Protein AF-A0A5U8SV93-F1 (afdb_monomer_lite)

Structure (mmCIF, N/CA/C/O backbone):
data_AF-A0A5U8SV93-F1
#
_entry.id   AF-A0A5U8SV93-F1
#
loop_
_atom_site.group_PDB
_atom_site.id
_atom_site.type_symbol
_atom_site.label_atom_id
_atom_site.label_alt_id
_atom_site.label_comp_id
_atom_site.label_asym_id
_atom_site.label_entity_id
_atom_site.label_seq_id
_atom_site.pdbx_PDB_ins_code
_atom_site.Cartn_x
_atom_site.Cartn_y
_atom_site.Cartn_z
_atom_site.occupancy
_atom_site.B_iso_or_equiv
_atom_site.auth_seq_id
_atom_site.auth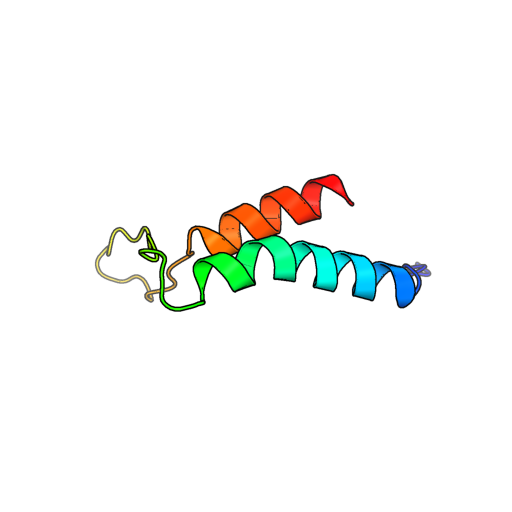_comp_id
_atom_site.auth_asym_id
_atom_site.auth_atom_id
_atom_site.pdbx_PDB_model_num
ATOM 1 N N . MET A 1 1 ? 28.518 -8.271 -2.773 1.00 46.66 1 MET A N 1
ATOM 2 C CA . MET A 1 1 ? 27.367 -8.893 -3.455 1.00 46.66 1 MET A CA 1
ATOM 3 C C . MET A 1 1 ? 26.695 -7.806 -4.268 1.00 46.66 1 MET A C 1
ATOM 5 O O . MET A 1 1 ? 26.234 -6.849 -3.664 1.00 46.66 1 MET A O 1
ATOM 9 N N . ASN A 1 2 ? 26.714 -7.890 -5.601 1.00 50.44 2 ASN A N 1
ATOM 10 C CA . ASN A 1 2 ? 25.985 -6.932 -6.434 1.00 50.44 2 ASN A CA 1
ATOM 11 C C . ASN A 1 2 ? 24.499 -7.272 -6.334 1.00 50.44 2 ASN A C 1
ATOM 13 O O . ASN A 1 2 ? 24.054 -8.260 -6.914 1.00 50.44 2 ASN A O 1
ATOM 17 N N . THR A 1 3 ? 23.746 -6.499 -5.558 1.00 66.75 3 THR A N 1
ATOM 18 C CA . THR A 1 3 ? 22.287 -6.588 -5.540 1.00 66.75 3 THR A CA 1
ATOM 19 C C . THR A 1 3 ? 21.773 -6.008 -6.846 1.00 66.75 3 THR A C 1
ATOM 21 O O . THR A 1 3 ? 21.738 -4.794 -7.036 1.00 66.75 3 THR A O 1
ATOM 24 N N . HIS A 1 4 ? 21.424 -6.888 -7.781 1.00 80.50 4 HIS A N 1
ATOM 25 C CA . HIS A 1 4 ? 20.694 -6.486 -8.971 1.00 80.50 4 HIS A CA 1
ATOM 26 C C . HIS A 1 4 ? 19.276 -6.134 -8.521 1.00 80.50 4 HIS A C 1
ATOM 28 O O . HIS A 1 4 ? 18.492 -7.015 -8.171 1.00 80.50 4 HIS A O 1
ATOM 34 N N . HIS A 1 5 ? 18.975 -4.842 -8.432 1.00 82.75 5 HIS A N 1
ATOM 35 C CA . HIS A 1 5 ? 17.622 -4.403 -8.124 1.00 82.75 5 HIS A CA 1
ATOM 36 C C . HIS A 1 5 ? 16.711 -4.645 -9.337 1.00 82.75 5 HIS A C 1
ATOM 38 O O . HIS A 1 5 ? 17.191 -4.591 -10.478 1.00 82.75 5 HIS A O 1
ATOM 44 N N . PRO A 1 6 ? 15.415 -4.919 -9.105 1.00 87.88 6 PRO A N 1
ATOM 45 C CA . PRO A 1 6 ? 14.412 -4.851 -10.154 1.00 87.88 6 PRO A CA 1
ATOM 46 C C . PRO A 1 6 ? 14.411 -3.475 -10.824 1.00 87.88 6 PRO A C 1
ATOM 48 O O . PRO A 1 6 ? 14.799 -2.472 -10.220 1.00 87.88 6 PRO A O 1
ATOM 51 N N . ASP A 1 7 ? 13.949 -3.432 -12.069 1.00 92.75 7 ASP A N 1
ATOM 52 C CA . ASP A 1 7 ? 13.765 -2.174 -12.786 1.00 92.75 7 ASP A CA 1
ATOM 53 C C . ASP A 1 7 ? 12.712 -1.282 -12.100 1.00 92.75 7 ASP A C 1
ATOM 55 O O . ASP A 1 7 ? 11.776 -1.769 -11.459 1.00 92.75 7 ASP A O 1
ATOM 59 N N . ILE A 1 8 ? 12.820 0.036 -12.280 1.00 95.50 8 ILE A N 1
ATOM 60 C CA . ILE A 1 8 ? 11.865 1.012 -11.745 1.00 95.50 8 ILE A CA 1
ATOM 61 C C . ILE A 1 8 ? 10.432 0.735 -12.209 1.00 95.50 8 ILE A C 1
ATOM 63 O O . ILE A 1 8 ? 9.482 0.936 -11.449 1.00 95.50 8 ILE A O 1
ATOM 67 N N . ALA A 1 9 ? 10.266 0.188 -13.416 1.00 96.19 9 ALA A N 1
ATOM 68 C CA . ALA A 1 9 ? 8.970 -0.241 -13.922 1.00 96.19 9 ALA A CA 1
ATOM 69 C C . ALA A 1 9 ? 8.301 -1.293 -13.019 1.00 96.19 9 ALA A C 1
ATOM 71 O O . ALA A 1 9 ? 7.082 -1.265 -12.853 1.00 96.19 9 ALA A O 1
ATOM 72 N N . PHE A 1 10 ? 9.074 -2.189 -12.397 1.00 95.56 10 PHE A N 1
ATOM 73 C CA . PHE A 1 10 ? 8.545 -3.178 -11.457 1.00 95.56 10 PHE A CA 1
ATOM 74 C C . PHE A 1 10 ? 8.068 -2.522 -10.157 1.00 95.56 10 PHE A C 1
ATOM 76 O O . PHE A 1 10 ? 6.981 -2.828 -9.672 1.00 95.56 10 PHE A O 1
ATOM 83 N N . PHE A 1 11 ? 8.810 -1.546 -9.629 1.00 95.75 11 PHE A N 1
ATOM 84 C CA . PHE A 1 11 ? 8.376 -0.805 -8.441 1.00 95.75 11 PHE A CA 1
ATOM 85 C C . PHE A 1 11 ? 7.097 0.001 -8.688 1.00 95.75 11 PHE A C 1
ATOM 87 O O . PHE A 1 11 ? 6.228 0.050 -7.818 1.00 95.75 11 PHE A O 1
ATOM 94 N N . HIS A 1 12 ? 6.922 0.565 -9.886 1.00 97.94 12 HIS A N 1
ATOM 95 C CA . HIS A 1 12 ? 5.654 1.187 -10.267 1.00 97.94 12 HIS A CA 1
ATOM 96 C C . HIS A 1 12 ? 4.497 0.180 -10.327 1.00 97.94 12 HIS A C 1
ATOM 98 O O . HIS A 1 12 ? 3.387 0.513 -9.916 1.00 97.94 12 HIS A O 1
ATOM 104 N N . GLN A 1 13 ? 4.736 -1.053 -10.785 1.00 97.50 13 GLN A N 1
ATOM 105 C CA . GLN A 1 13 ? 3.713 -2.106 -10.764 1.00 97.50 13 GLN A CA 1
ATOM 106 C C . GLN A 1 13 ? 3.309 -2.477 -9.334 1.00 97.50 13 GLN A C 1
ATOM 108 O O . GLN A 1 13 ? 2.114 -2.544 -9.049 1.00 97.50 13 GLN A O 1
ATOM 113 N N . LEU A 1 14 ? 4.277 -2.640 -8.427 1.00 97.31 14 LEU A N 1
ATOM 114 C CA . LEU A 1 14 ? 4.008 -2.87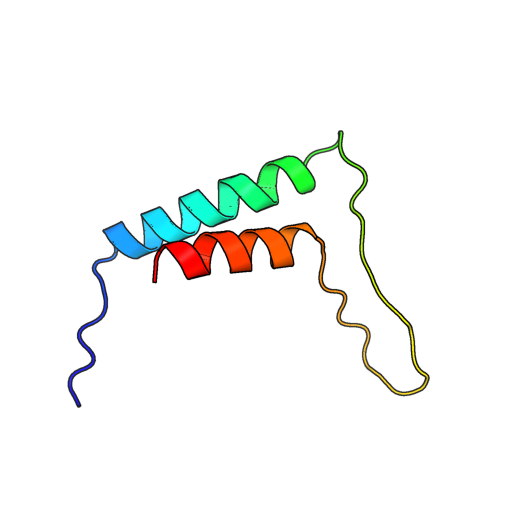3 -7.005 1.00 97.31 14 LEU A CA 1
ATOM 115 C C . LEU A 1 14 ? 3.200 -1.717 -6.393 1.00 97.31 14 LEU A C 1
ATOM 117 O O . LEU A 1 14 ? 2.179 -1.948 -5.751 1.00 97.31 14 LEU A O 1
ATOM 121 N N . ALA A 1 15 ? 3.597 -0.467 -6.648 1.00 97.50 15 ALA A N 1
ATOM 122 C CA . ALA A 1 15 ? 2.878 0.705 -6.148 1.00 97.50 15 ALA A CA 1
ATOM 123 C C . ALA A 1 15 ? 1.429 0.759 -6.663 1.00 97.50 15 ALA A C 1
ATOM 125 O O . ALA A 1 15 ? 0.503 1.007 -5.891 1.00 97.50 15 ALA A O 1
ATOM 126 N N . ASN A 1 16 ? 1.217 0.459 -7.947 1.00 98.12 16 ASN A N 1
ATOM 127 C CA . AS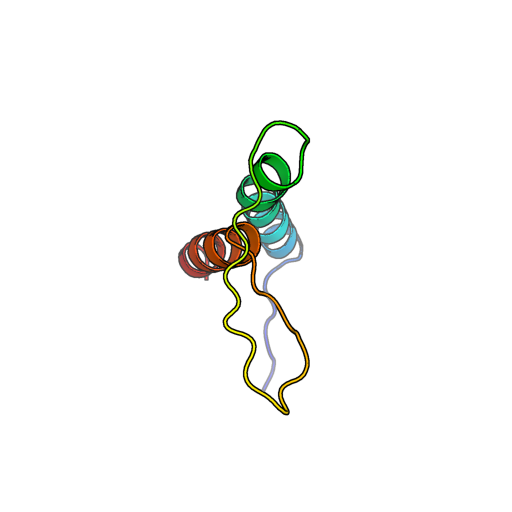N A 1 16 ? -0.120 0.386 -8.530 1.00 98.12 16 ASN A CA 1
ATOM 128 C C . ASN A 1 16 ? -0.957 -0.733 -7.894 1.00 98.12 16 ASN A C 1
ATOM 130 O O . ASN A 1 16 ? -2.137 -0.522 -7.618 1.00 98.12 16 ASN A O 1
ATOM 134 N N . ARG A 1 17 ? -0.363 -1.903 -7.624 1.00 97.94 17 ARG A N 1
ATOM 135 C CA . ARG A 1 17 ? -1.055 -3.013 -6.955 1.00 97.94 17 ARG A CA 1
ATOM 136 C C . ARG A 1 17 ? -1.458 -2.652 -5.526 1.00 97.94 17 ARG A C 1
ATOM 138 O O . ARG A 1 17 ? -2.604 -2.869 -5.152 1.00 97.94 17 ARG A O 1
ATOM 145 N N . ALA A 1 18 ? -0.566 -2.040 -4.752 1.00 97.06 18 ALA A N 1
ATOM 146 C CA . ALA A 1 18 ? -0.880 -1.579 -3.399 1.00 97.06 18 ALA A CA 1
ATOM 147 C C . ALA A 1 18 ? -1.979 -0.500 -3.393 1.00 97.06 18 ALA A C 1
ATOM 149 O O . ALA A 1 18 ? -2.856 -0.497 -2.526 1.00 97.06 18 ALA A O 1
ATOM 150 N N . ALA A 1 19 ? -1.977 0.400 -4.381 1.00 95.81 19 ALA A N 1
ATOM 151 C CA . ALA A 1 19 ? -3.009 1.423 -4.526 1.00 95.81 19 ALA A CA 1
ATOM 152 C C . ALA A 1 19 ? -4.404 0.820 -4.779 1.00 95.81 19 ALA A C 1
ATOM 154 O O . ALA A 1 19 ? -5.391 1.351 -4.271 1.00 95.81 19 ALA A O 1
ATOM 155 N N . GLN A 1 20 ? -4.494 -0.305 -5.501 1.00 95.25 20 GLN A N 1
ATOM 156 C CA . GLN A 1 20 ? -5.761 -1.018 -5.717 1.00 95.25 20 GLN A CA 1
ATOM 157 C C . GLN A 1 20 ? -6.373 -1.538 -4.410 1.00 95.25 20 GLN A C 1
ATOM 159 O O . GLN A 1 20 ? -7.594 -1.562 -4.296 1.00 95.25 20 GLN A O 1
ATOM 164 N N . GLU A 1 21 ? -5.554 -1.899 -3.418 1.00 93.88 21 GLU A N 1
ATOM 165 C CA . GLU A 1 21 ? -6.054 -2.370 -2.121 1.00 93.88 21 GLU A CA 1
ATOM 166 C C . GLU A 1 21 ? -6.324 -1.235 -1.131 1.00 93.88 21 GLU A C 1
ATOM 168 O O . GLU A 1 21 ? -7.324 -1.260 -0.405 1.00 93.88 21 GLU A O 1
ATOM 173 N N . THR A 1 22 ? -5.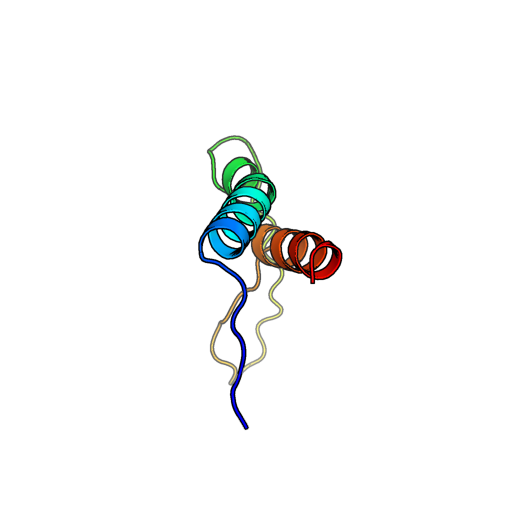458 -0.222 -1.111 1.00 92.81 22 THR A N 1
ATOM 174 C CA . THR A 1 22 ? -5.504 0.854 -0.112 1.00 92.81 22 THR A CA 1
ATOM 175 C C . THR A 1 22 ? -6.503 1.960 -0.455 1.00 92.81 22 THR A C 1
ATOM 177 O O . THR A 1 22 ? -7.244 2.398 0.427 1.00 92.81 22 THR A O 1
ATOM 180 N N . LEU A 1 23 ? -6.598 2.391 -1.721 1.00 92.31 23 LEU A N 1
ATOM 181 C CA . LEU A 1 23 ? -7.465 3.514 -2.106 1.00 92.31 23 LEU A CA 1
ATOM 182 C C . LEU A 1 23 ? -8.957 3.251 -1.856 1.00 92.31 23 LEU A C 1
ATOM 184 O O . LEU A 1 23 ? -9.598 4.121 -1.262 1.00 92.31 23 LEU A O 1
ATOM 188 N N . PRO A 1 24 ? -9.538 2.088 -2.225 1.00 89.31 24 PRO A N 1
ATOM 189 C CA . PRO A 1 24 ? -10.953 1.828 -1.956 1.00 89.31 24 PRO A CA 1
ATOM 190 C C . PRO A 1 24 ? -11.280 1.843 -0.461 1.00 89.31 24 PRO A C 1
ATOM 192 O O . PRO A 1 24 ? -12.372 2.242 -0.074 1.00 89.31 24 PRO A O 1
ATOM 195 N N . ARG A 1 25 ? -10.326 1.433 0.383 1.00 86.62 25 ARG A N 1
ATOM 196 C CA . ARG A 1 25 ? -10.487 1.375 1.841 1.00 86.62 25 ARG A CA 1
ATOM 197 C C . ARG A 1 25 ? -10.297 2.737 2.508 1.00 86.62 25 ARG A C 1
ATOM 199 O O . ARG A 1 25 ? -10.868 2.962 3.566 1.00 86.62 25 ARG A O 1
ATOM 206 N N . PHE A 1 26 ? -9.540 3.644 1.892 1.00 83.69 26 PHE A N 1
ATOM 207 C CA . PHE A 1 26 ? -9.309 5.000 2.394 1.00 83.69 26 PHE A CA 1
ATOM 208 C C . PHE A 1 26 ? -10.434 5.989 2.039 1.00 83.69 26 PHE A C 1
ATOM 210 O O . PHE A 1 26 ? -10.716 6.908 2.807 1.00 83.69 26 PHE A O 1
ATOM 217 N N . LEU A 1 27 ? -11.070 5.835 0.874 1.00 81.56 27 LEU A N 1
ATOM 218 C CA . LEU A 1 27 ? -12.077 6.785 0.395 1.00 81.56 27 LEU A CA 1
ATOM 219 C C . LEU A 1 27 ? -13.411 6.679 1.176 1.00 81.56 27 LEU A C 1
ATOM 221 O O . LEU A 1 27 ? -13.818 5.585 1.575 1.00 81.56 27 LEU A O 1
ATOM 225 N N . PRO A 1 28 ? -14.124 7.806 1.396 1.00 56.09 28 PRO A N 1
ATOM 226 C CA . PRO A 1 28 ? -15.346 7.839 2.199 1.00 56.09 28 PRO A CA 1
ATOM 227 C C . PRO A 1 28 ? -16.460 7.017 1.538 1.00 56.09 28 PRO A C 1
ATOM 229 O O . PRO A 1 28 ? -17.009 7.389 0.503 1.00 56.09 28 PRO A O 1
ATOM 232 N N . GLY A 1 29 ? -16.773 5.878 2.153 1.00 63.03 29 GLY A N 1
ATOM 233 C CA . GLY A 1 29 ? -17.725 4.884 1.651 1.00 63.03 29 GLY A CA 1
ATOM 234 C C . GLY A 1 29 ? -17.524 3.495 2.263 1.00 63.03 29 GLY A C 1
ATOM 235 O O . GLY A 1 29 ? -18.438 2.671 2.225 1.00 63.03 29 GLY A O 1
ATOM 236 N N . HIS A 1 30 ? -16.361 3.236 2.868 1.00 58.66 30 HIS A N 1
ATOM 237 C CA . HIS A 1 30 ? -16.046 1.977 3.543 1.00 58.66 30 HIS A CA 1
ATOM 238 C C . HIS A 1 30 ? -15.674 2.207 5.012 1.00 58.66 30 HIS A C 1
ATOM 240 O O . HIS A 1 30 ? -14.941 3.132 5.355 1.00 58.66 30 HIS A O 1
ATOM 246 N N . THR A 1 31 ? -16.216 1.375 5.904 1.00 61.50 31 THR A N 1
ATOM 247 C CA . THR A 1 31 ? -15.816 1.353 7.313 1.00 61.50 31 THR A CA 1
ATOM 248 C C . THR A 1 31 ? -14.398 0.800 7.396 1.00 61.50 31 THR A C 1
ATOM 250 O O . THR A 1 31 ? -14.181 -0.386 7.158 1.00 61.50 31 THR A O 1
ATOM 253 N N . LEU A 1 32 ? -13.430 1.655 7.729 1.00 64.44 32 LEU A N 1
ATOM 254 C CA . LEU A 1 32 ? -12.066 1.235 8.041 1.00 64.44 32 LEU A CA 1
ATOM 255 C C . LEU A 1 32 ? -12.090 0.386 9.317 1.00 64.44 32 LEU A C 1
ATOM 257 O O . LEU A 1 32 ? -12.204 0.912 10.424 1.00 64.44 32 LEU A O 1
ATOM 261 N N . SER A 1 33 ? -12.015 -0.936 9.158 1.00 66.31 33 SER A N 1
ATOM 262 C CA . SER A 1 33 ? -11.808 -1.846 10.282 1.00 66.31 33 SER A CA 1
ATOM 263 C C . SER A 1 33 ? -10.334 -1.810 10.667 1.00 66.31 33 SER A C 1
ATOM 265 O O . SER A 1 33 ? -9.458 -2.162 9.871 1.00 66.31 33 SER A O 1
ATOM 267 N N . VAL A 1 34 ? -10.065 -1.358 11.886 1.00 66.88 34 VAL A N 1
ATOM 268 C CA . VAL A 1 34 ? -8.726 -1.304 12.470 1.00 66.88 34 VAL A CA 1
ATOM 269 C C . VAL A 1 34 ? -8.724 -2.221 13.682 1.00 66.88 34 VAL A C 1
ATOM 271 O O . VAL A 1 34 ? -9.453 -1.983 14.644 1.00 66.88 34 VAL A O 1
ATOM 274 N N . ASP A 1 35 ? -7.924 -3.283 13.633 1.00 62.09 35 ASP A N 1
ATOM 275 C CA . ASP A 1 35 ? -7.779 -4.195 14.763 1.00 62.09 35 ASP A CA 1
ATOM 276 C C . ASP A 1 35 ? -6.687 -3.675 15.694 1.00 62.09 35 ASP A C 1
ATOM 278 O O . ASP A 1 35 ? -5.521 -3.557 15.318 1.00 62.09 35 ASP A O 1
ATOM 282 N N . THR A 1 36 ? -7.025 -3.389 16.950 1.00 63.50 36 THR A N 1
ATOM 283 C CA . THR A 1 36 ? -6.009 -3.167 17.986 1.00 63.50 36 THR A CA 1
ATOM 284 C C . THR A 1 36 ? -6.504 -3.647 19.343 1.00 63.50 36 THR A C 1
ATOM 286 O O . THR A 1 36 ? -7.547 -3.220 19.828 1.00 63.50 36 THR A O 1
ATOM 289 N N . LYS A 1 37 ? -5.727 -4.514 20.000 1.00 58.50 37 LYS A N 1
ATOM 290 C CA . LYS A 1 37 ? -5.879 -4.793 21.435 1.00 58.50 37 LYS A CA 1
ATOM 291 C C . LYS A 1 37 ? -4.842 -3.964 22.185 1.00 58.50 37 LYS A C 1
ATOM 293 O O . LYS A 1 37 ? -3.666 -4.321 22.183 1.00 58.50 37 LYS A O 1
ATOM 298 N N . ILE A 1 38 ? -5.270 -2.863 22.803 1.00 55.81 38 ILE A N 1
ATOM 299 C CA . ILE A 1 38 ? -4.403 -2.046 23.662 1.00 55.81 38 ILE A CA 1
ATOM 300 C C . ILE A 1 38 ? -3.975 -2.907 24.860 1.00 55.81 38 ILE A C 1
ATOM 302 O O . ILE A 1 38 ? -4.817 -3.377 25.623 1.00 55.81 38 ILE A O 1
ATOM 306 N N . LYS A 1 39 ? -2.669 -3.139 25.010 1.00 57.56 39 LYS A N 1
ATOM 307 C CA . LYS A 1 39 ? -2.056 -3.675 26.234 1.00 57.56 39 LYS A CA 1
ATOM 308 C C . LYS A 1 39 ? -1.341 -2.521 26.936 1.00 57.56 39 LYS A C 1
ATOM 310 O O . LYS A 1 39 ? -0.706 -1.713 26.259 1.00 57.56 39 LYS A O 1
ATOM 315 N N . GLU A 1 40 ? -1.433 -2.436 28.263 1.00 60.56 40 GLU A N 1
ATOM 316 C CA . GLU A 1 40 ? -0.686 -1.425 29.023 1.00 60.56 40 G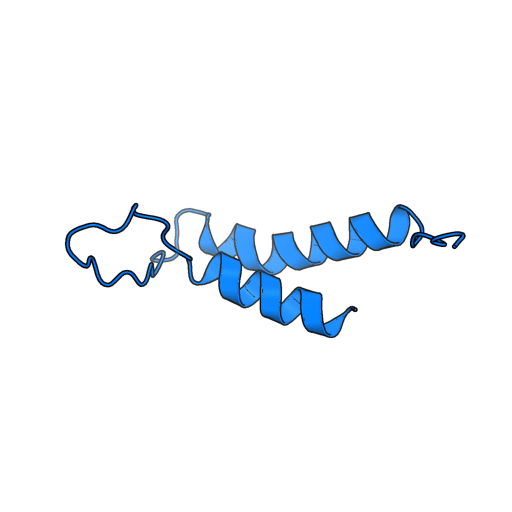LU A CA 1
ATOM 317 C C . GLU A 1 40 ? 0.822 -1.548 28.741 1.00 60.56 40 GLU A C 1
ATOM 319 O O . GLU A 1 40 ? 1.387 -2.640 28.806 1.00 60.56 40 GLU A O 1
ATOM 324 N N . GLY A 1 41 ? 1.462 -0.427 28.386 1.00 70.31 41 GLY A N 1
ATOM 325 C CA . GLY A 1 41 ? 2.903 -0.348 28.119 1.00 70.31 41 GLY A CA 1
ATOM 326 C C . GLY A 1 41 ? 3.349 -0.524 26.659 1.00 70.31 41 GLY A C 1
ATOM 327 O O . GLY A 1 41 ? 4.552 -0.506 26.411 1.00 70.31 41 GLY A O 1
ATOM 328 N N . VAL A 1 42 ? 2.436 -0.667 25.687 1.00 59.69 42 VAL A N 1
ATOM 329 C CA . VAL A 1 42 ? 2.783 -0.797 24.254 1.00 59.69 42 VAL A CA 1
ATOM 330 C C . VAL A 1 42 ? 2.420 0.477 23.485 1.00 59.69 42 VAL A C 1
ATOM 332 O O . VAL A 1 42 ? 1.301 0.973 23.604 1.00 59.69 42 VAL A O 1
ATOM 335 N N . SER A 1 43 ? 3.360 0.997 22.684 1.00 61.25 43 SER A N 1
ATOM 336 C CA . SER A 1 43 ? 3.098 2.104 21.753 1.00 61.25 43 SER A CA 1
ATOM 337 C C . SER A 1 43 ? 2.037 1.679 20.741 1.00 61.25 43 SER A C 1
ATOM 339 O O . SER A 1 43 ? 2.161 0.629 20.115 1.00 61.25 43 SER A O 1
ATOM 341 N N . PHE A 1 44 ? 0.983 2.479 20.605 1.00 62.69 44 PHE A N 1
ATOM 342 C CA . PHE A 1 44 ? -0.091 2.248 19.646 1.00 62.69 44 PHE A CA 1
ATOM 343 C C . PHE A 1 44 ? 0.459 2.313 18.213 1.00 62.69 44 PHE A C 1
ATOM 345 O O . PHE A 1 44 ? 0.876 3.380 17.769 1.00 62.69 44 PHE A O 1
ATOM 352 N N . ASP A 1 45 ? 0.463 1.172 17.524 1.00 64.50 45 ASP A N 1
ATOM 353 C CA . ASP A 1 45 ? 0.829 1.031 16.109 1.00 64.50 45 ASP A CA 1
ATOM 354 C C . ASP A 1 45 ? -0.225 0.152 15.407 1.00 64.50 45 ASP A C 1
ATOM 356 O O . ASP A 1 45 ? -0.083 -1.074 15.334 1.00 64.50 45 ASP A O 1
ATOM 360 N N . PRO A 1 46 ? -1.386 0.726 15.046 1.00 74.19 46 PRO A N 1
ATOM 361 C CA . PRO A 1 46 ? -2.493 -0.036 14.490 1.00 74.19 46 PRO A CA 1
ATOM 362 C C . PRO A 1 46 ? -2.212 -0.435 13.037 1.00 74.19 46 PRO A C 1
ATOM 364 O O . PRO A 1 46 ? -1.976 0.417 12.186 1.00 74.19 46 PRO A O 1
ATOM 367 N N . VAL A 1 47 ? -2.345 -1.725 12.730 1.00 80.69 47 VAL A N 1
ATOM 368 C CA . VAL A 1 47 ? -2.356 -2.214 11.344 1.00 80.69 47 VAL A CA 1
ATOM 369 C C . VAL A 1 47 ? -3.797 -2.246 10.850 1.00 80.69 47 VAL A C 1
ATOM 371 O O . VAL A 1 47 ? -4.663 -2.878 11.466 1.00 80.69 47 VAL A O 1
ATOM 374 N N . THR A 1 48 ? -4.066 -1.570 9.737 1.00 86.12 48 THR A N 1
ATOM 375 C CA . THR A 1 48 ? -5.402 -1.554 9.136 1.00 86.12 48 THR A CA 1
ATOM 376 C C . THR A 1 48 ? -5.626 -2.791 8.263 1.00 86.12 48 THR A C 1
ATOM 378 O O . THR A 1 48 ? -4.677 -3.446 7.824 1.00 86.12 48 THR A O 1
ATOM 381 N N . ASP A 1 49 ? -6.888 -3.119 7.958 1.00 86.56 49 ASP A N 1
ATOM 382 C CA . ASP A 1 49 ? -7.164 -4.130 6.926 1.00 86.56 49 ASP A CA 1
ATOM 383 C C . ASP A 1 49 ? -6.519 -3.749 5.581 1.00 86.56 49 ASP A C 1
ATOM 385 O O . ASP A 1 49 ? -6.003 -4.616 4.885 1.00 86.56 49 ASP A O 1
ATOM 389 N N . ALA A 1 50 ? -6.454 -2.455 5.249 1.00 89.38 50 ALA A N 1
ATOM 390 C CA . ALA A 1 50 ? -5.837 -1.986 4.012 1.00 89.38 50 ALA A CA 1
ATOM 391 C C . ALA A 1 50 ? -4.351 -2.361 3.909 1.00 89.38 50 ALA A C 1
ATOM 393 O O . ALA A 1 50 ? -3.924 -2.847 2.862 1.00 89.38 50 ALA A O 1
ATOM 394 N N . ASP A 1 51 ? -3.594 -2.209 4.997 1.00 90.31 51 ASP A N 1
ATOM 395 C CA . ASP A 1 51 ? -2.175 -2.582 5.042 1.00 90.31 51 ASP A CA 1
ATOM 396 C C . ASP A 1 51 ? -1.997 -4.094 4.872 1.00 90.31 51 ASP A C 1
ATOM 398 O O . ASP A 1 51 ? -1.151 -4.551 4.102 1.00 90.31 51 ASP A O 1
ATOM 402 N N . ARG A 1 52 ? -2.846 -4.886 5.540 1.00 92.00 52 ARG A N 1
ATOM 403 C CA . ARG A 1 52 ? -2.808 -6.351 5.461 1.00 92.00 52 ARG A CA 1
ATOM 404 C C . ARG A 1 52 ? -3.112 -6.854 4.050 1.00 92.00 52 ARG A C 1
ATOM 406 O O . ARG A 1 52 ? -2.397 -7.720 3.552 1.00 92.00 52 ARG A O 1
ATOM 413 N N . GLN A 1 53 ? -4.154 -6.324 3.409 1.00 94.00 53 GLN A N 1
ATOM 414 C CA . GLN A 1 53 ? -4.513 -6.724 2.046 1.00 94.00 53 GLN A CA 1
ATOM 415 C C . GLN A 1 53 ? -3.451 -6.283 1.035 1.00 94.00 53 GLN A C 1
ATOM 417 O O . GLN A 1 53 ? -3.103 -7.058 0.147 1.00 94.00 53 GLN A O 1
ATOM 422 N N . ALA A 1 54 ? -2.878 -5.085 1.204 1.00 95.81 54 ALA A N 1
ATOM 423 C CA . ALA A 1 54 ? -1.763 -4.637 0.378 1.00 95.81 54 ALA A CA 1
ATOM 424 C C . ALA A 1 54 ? -0.548 -5.570 0.517 1.00 95.81 54 ALA A C 1
ATOM 426 O O . ALA A 1 54 ? 0.023 -5.967 -0.495 1.00 95.81 54 ALA A O 1
ATOM 427 N N . GLU A 1 55 ? -0.180 -5.985 1.734 1.00 96.44 55 GLU A N 1
ATOM 428 C CA . GLU A 1 55 ? 0.923 -6.931 1.942 1.00 96.44 55 GLU A CA 1
ATOM 429 C C . GLU A 1 55 ? 0.662 -8.280 1.257 1.00 96.44 55 GLU A C 1
ATOM 431 O O . GLU A 1 55 ? 1.538 -8.784 0.554 1.00 96.44 55 GLU A O 1
ATOM 436 N N . ILE A 1 56 ? -0.537 -8.852 1.424 1.00 96.44 56 ILE A N 1
ATOM 437 C CA . ILE A 1 56 ? -0.924 -10.114 0.773 1.00 96.44 56 ILE A CA 1
ATOM 438 C C . ILE A 1 56 ? -0.795 -9.984 -0.750 1.00 96.44 56 ILE A C 1
ATOM 440 O O . ILE A 1 56 ? -0.125 -10.802 -1.376 1.00 96.44 56 ILE A O 1
ATOM 444 N N . ALA A 1 57 ? -1.357 -8.923 -1.334 1.00 96.88 57 ALA A N 1
ATOM 445 C CA . ALA A 1 57 ? -1.331 -8.692 -2.775 1.00 96.88 57 ALA A CA 1
ATOM 446 C C . ALA A 1 57 ? 0.086 -8.462 -3.329 1.00 96.88 57 ALA A C 1
ATOM 448 O O . ALA A 1 57 ? 0.378 -8.862 -4.455 1.00 96.88 57 ALA A O 1
ATOM 449 N N . LEU A 1 58 ? 0.973 -7.818 -2.563 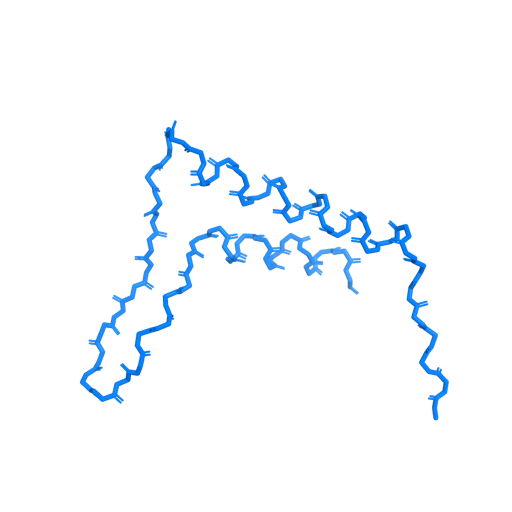1.00 97.06 58 LEU A N 1
ATOM 450 C CA . LEU A 1 58 ? 2.368 -7.616 -2.963 1.00 97.06 58 LEU A CA 1
ATOM 451 C C . LEU A 1 58 ? 3.188 -8.905 -2.859 1.00 97.06 58 LEU A C 1
ATOM 453 O O . LEU A 1 58 ? 4.014 -9.152 -3.732 1.00 97.06 58 LEU A O 1
ATOM 457 N N . ARG A 1 59 ? 2.942 -9.744 -1.840 1.00 96.94 59 ARG A N 1
ATOM 458 C CA . ARG A 1 59 ? 3.593 -11.059 -1.674 1.00 96.94 59 ARG A CA 1
ATOM 459 C C . ARG A 1 59 ? 3.301 -12.028 -2.819 1.00 96.94 59 ARG A C 1
ATOM 461 O O . ARG A 1 59 ? 4.079 -12.943 -3.030 1.00 96.94 59 ARG A O 1
ATOM 468 N N . GLU A 1 60 ? 2.209 -11.841 -3.554 1.00 96.00 60 GLU A N 1
ATOM 469 C CA . GLU A 1 60 ? 1.904 -12.628 -4.758 1.00 96.00 60 GLU A CA 1
ATOM 470 C C . GLU A 1 60 ? 2.758 -12.224 -5.975 1.00 96.00 60 GLU A C 1
ATOM 472 O O . GLU A 1 60 ? 2.821 -12.966 -6.954 1.00 96.00 60 GLU A O 1
ATOM 477 N N . MET A 1 61 ? 3.400 -11.050 -5.939 1.00 93.31 61 MET A N 1
ATOM 478 C CA . MET A 1 61 ? 4.197 -10.501 -7.044 1.00 93.31 61 MET A CA 1
ATOM 479 C C . MET A 1 61 ? 5.714 -10.678 -6.870 1.00 93.31 61 MET A C 1
ATOM 481 O O . MET A 1 61 ? 6.448 -10.435 -7.832 1.00 93.31 61 MET A O 1
ATOM 485 N N . ILE A 1 62 ? 6.183 -11.040 -5.669 1.00 91.62 62 ILE A N 1
ATOM 486 C CA . ILE A 1 62 ? 7.606 -11.156 -5.288 1.00 91.62 62 ILE A CA 1
ATOM 487 C C . ILE A 1 62 ? 7.953 -12.574 -4.839 1.00 91.62 62 ILE A C 1
ATOM 489 O O . ILE A 1 62 ? 9.105 -12.982 -5.102 1.00 91.62 62 ILE A O 1
#

Sequence (62 aa):
MNTHHPDIAFFHQLANRAAQETLPRFLPGHTLSVDTKIKEGVSFDPVTDADRQAEIALREMI

pLDDT: mean 81.49, std 15.87, range [46.66, 98.12]

Secondary structure (DSSP, 8-state):
----PPPHHHHHHHHHHHHHHHHHHHSTTS---EE----TT----PEEHHHHHHHHHHHTT-

Organism: NCBI:txid149386

Radius of gyration: 15.54 Å; chains: 1; bounding box: 45×20×43 Å

Foldseek 3Di:
DPPPDDDVVLVVVLVVQLCVLQVVLPDPPHDWDWDDDDDPPDDDDIDTPSNVVSVVRSVVVD